Protein AF-A0A9E8Z825-F1 (afdb_monomer_lite)

InterPro domains:
  IPR058149 Photosystem II assembly protein Psb35 [NF047378] (16-60)
  IPR058149 Photosystem II assembly protein Psb35 [PF26623] (5-63)

Secondary structure (DSSP, 8-state):
--HHHHHHHHT-----HHHHHHHHHHHHHHHHHHHHHHHTSPPPTT-TTPPPPTTSPP--SSS---

Structure (mmCIF, N/CA/C/O backbone):
data_AF-A0A9E8Z825-F1
#
_entry.id   AF-A0A9E8Z825-F1
#
loop_
_atom_site.group_PDB
_atom_site.id
_atom_site.type_symbol
_atom_site.label_atom_id
_atom_site.label_alt_id
_atom_site.label_comp_id
_atom_site.label_asym_id
_atom_site.label_entity_id
_atom_site.label_seq_id
_atom_site.pdbx_PDB_ins_code
_atom_site.Cartn_x
_atom_site.Cartn_y
_atom_site.Cartn_z
_atom_site.occupancy
_atom_site.B_iso_or_equiv
_atom_site.auth_seq_id
_atom_site.auth_comp_id
_atom_site.auth_asym_id
_atom_site.auth_atom_id
_atom_site.pdbx_PDB_model_num
ATOM 1 N N . MET A 1 1 ? 27.741 -0.289 -42.809 1.00 56.81 1 MET A N 1
ATOM 2 C CA . MET A 1 1 ? 27.984 0.716 -41.744 1.00 56.81 1 MET A CA 1
ATOM 3 C C . MET A 1 1 ? 26.696 1.260 -41.105 1.00 56.81 1 MET A C 1
ATOM 5 O O . MET A 1 1 ? 26.777 2.011 -40.150 1.00 56.81 1 MET A O 1
ATOM 9 N N . THR A 1 2 ? 25.504 0.854 -41.553 1.00 63.66 2 THR A N 1
ATOM 10 C CA . THR A 1 2 ? 24.203 1.266 -40.984 1.00 63.66 2 THR A CA 1
ATOM 11 C C . THR A 1 2 ? 23.717 0.407 -39.807 1.00 63.66 2 THR A C 1
ATOM 13 O O . THR A 1 2 ? 22.784 0.799 -39.120 1.00 63.66 2 THR A O 1
ATOM 16 N N . SER A 1 3 ? 24.359 -0.737 -3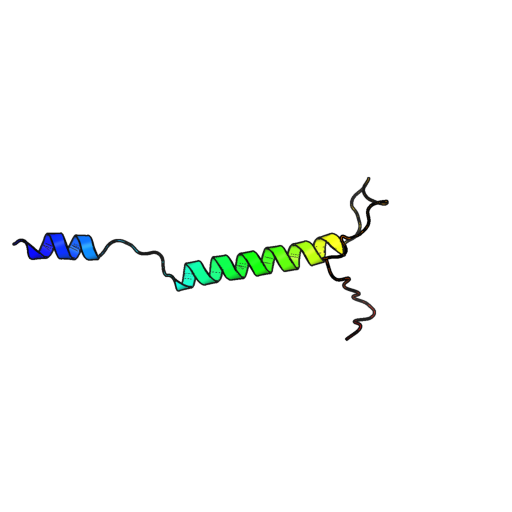9.537 1.00 77.75 3 SER A N 1
ATOM 17 C CA . SER A 1 3 ? 23.939 -1.677 -38.481 1.00 77.75 3 SER A CA 1
ATOM 18 C C . SER A 1 3 ? 24.270 -1.199 -37.063 1.00 77.75 3 SER A C 1
ATOM 20 O O . SER A 1 3 ? 23.487 -1.411 -36.148 1.00 77.75 3 SER A O 1
ATOM 22 N N . LEU A 1 4 ? 25.399 -0.504 -36.881 1.00 80.25 4 LEU A N 1
ATOM 23 C CA . LEU A 1 4 ? 25.899 -0.133 -35.551 1.00 80.25 4 LEU A CA 1
ATOM 24 C C . LEU A 1 4 ? 25.012 0.922 -34.864 1.00 80.25 4 LEU A C 1
ATOM 26 O O . LEU A 1 4 ? 24.777 0.862 -33.664 1.00 80.25 4 LEU A O 1
ATOM 30 N N . VAL A 1 5 ? 24.492 1.881 -35.638 1.00 80.62 5 VAL A N 1
ATOM 31 C CA . VAL A 1 5 ? 23.619 2.951 -35.124 1.00 80.62 5 VAL A CA 1
ATOM 32 C C . VAL A 1 5 ? 22.263 2.389 -34.685 1.00 80.62 5 VAL A C 1
ATOM 34 O O . VAL A 1 5 ? 21.744 2.783 -33.644 1.00 80.62 5 VAL A O 1
ATOM 37 N N . ALA A 1 6 ? 21.712 1.435 -35.441 1.00 81.50 6 ALA A N 1
ATOM 38 C CA . ALA A 1 6 ? 20.467 0.755 -35.086 1.00 81.50 6 ALA A CA 1
ATOM 39 C C . ALA A 1 6 ? 20.631 -0.143 -33.845 1.00 81.50 6 ALA A C 1
ATOM 41 O O . ALA A 1 6 ? 19.749 -0.189 -32.992 1.00 81.50 6 ALA A O 1
ATOM 42 N N . GLU A 1 7 ? 21.778 -0.808 -33.710 1.00 79.88 7 GLU A N 1
ATOM 43 C CA . GLU A 1 7 ? 22.083 -1.673 -32.570 1.00 79.88 7 GLU A CA 1
ATOM 44 C C . GLU A 1 7 ? 22.248 -0.871 -31.273 1.00 79.88 7 GLU A C 1
ATOM 46 O O . GLU A 1 7 ? 21.611 -1.193 -30.273 1.00 79.88 7 GLU A O 1
ATOM 51 N N . VAL A 1 8 ? 22.975 0.250 -31.304 1.00 80.75 8 VAL A N 1
ATOM 52 C CA . VAL A 1 8 ? 23.090 1.164 -30.152 1.00 80.75 8 VAL A CA 1
ATOM 53 C C . VAL A 1 8 ? 21.732 1.750 -29.756 1.00 80.75 8 VAL A C 1
ATOM 55 O O . VAL A 1 8 ? 21.425 1.827 -28.569 1.00 80.75 8 VAL A O 1
ATOM 58 N N . ALA A 1 9 ? 20.882 2.106 -30.725 1.00 77.69 9 ALA A N 1
ATOM 59 C CA . ALA A 1 9 ? 19.528 2.584 -30.443 1.00 77.69 9 ALA A CA 1
ATOM 60 C C . ALA A 1 9 ? 18.640 1.509 -29.781 1.00 77.69 9 ALA A C 1
ATOM 62 O O . ALA A 1 9 ? 17.765 1.841 -28.984 1.00 77.69 9 ALA A O 1
ATOM 63 N N . SER A 1 10 ? 18.882 0.224 -30.069 1.00 78.06 10 SER A N 1
ATOM 64 C CA . SER A 1 10 ? 18.164 -0.902 -29.450 1.00 78.06 10 SER A CA 1
ATOM 65 C C . SER A 1 10 ? 18.626 -1.236 -28.024 1.00 78.06 10 SER A C 1
ATOM 67 O O . SER A 1 10 ? 17.920 -1.936 -27.305 1.00 78.06 10 SER A O 1
ATOM 69 N N . GLN A 1 11 ? 19.781 -0.716 -27.594 1.00 80.44 11 GLN A N 1
ATOM 70 C CA . GLN A 1 11 ? 20.346 -0.893 -26.249 1.00 80.44 11 GLN A CA 1
ATOM 71 C C . GLN A 1 11 ? 19.952 0.245 -25.293 1.00 80.44 11 GLN A C 1
ATOM 73 O O . GLN A 1 11 ? 20.685 0.570 -24.357 1.00 80.44 11 GLN A O 1
ATOM 78 N N . ALA A 1 12 ? 18.803 0.885 -25.530 1.00 78.88 12 ALA A N 1
ATOM 79 C CA . ALA A 1 12 ? 18.300 1.921 -24.642 1.00 78.88 12 ALA A CA 1
ATOM 80 C C . ALA A 1 12 ? 18.170 1.373 -23.203 1.00 78.88 12 ALA A C 1
ATOM 82 O O . ALA A 1 12 ? 17.640 0.272 -23.020 1.00 78.88 12 ALA A O 1
ATOM 83 N N . PRO A 1 13 ? 18.621 2.117 -22.174 1.00 81.81 13 PRO A N 1
ATOM 84 C CA . PRO A 1 13 ? 18.466 1.692 -20.791 1.00 81.81 13 PRO A CA 1
ATOM 85 C C . PRO A 1 13 ? 16.987 1.463 -20.472 1.00 81.81 13 PRO A C 1
ATOM 87 O O . PRO A 1 13 ? 16.179 2.390 -20.519 1.00 81.81 13 PRO A O 1
ATOM 90 N N . HIS A 1 14 ? 16.633 0.225 -20.142 1.00 83.94 14 HIS A N 1
ATOM 91 C CA . HIS A 1 14 ? 15.298 -0.138 -19.684 1.00 83.94 14 HIS A CA 1
ATOM 92 C C . HIS A 1 14 ? 15.296 -0.367 -18.174 1.00 83.94 14 HIS A C 1
ATOM 94 O O . HIS A 1 14 ? 16.180 -1.023 -17.622 1.00 83.94 14 HIS A O 1
ATOM 100 N N . PHE A 1 15 ? 14.298 0.179 -17.484 1.00 90.44 15 PHE A N 1
ATOM 101 C CA . PHE A 1 15 ? 14.116 -0.143 -16.077 1.00 90.44 15 PHE A CA 1
ATOM 102 C C . PHE A 1 15 ? 13.498 -1.547 -15.966 1.00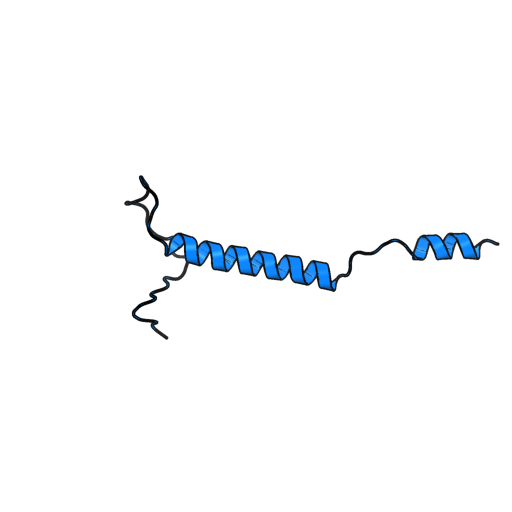 90.44 15 PHE A C 1
ATOM 104 O O . PHE A 1 15 ? 12.512 -1.821 -16.660 1.00 90.44 15 PHE A O 1
ATOM 111 N N . PRO A 1 16 ? 14.055 -2.457 -15.144 1.00 94.38 16 PRO A N 1
ATOM 112 C CA . PRO A 1 16 ? 13.561 -3.826 -15.071 1.00 94.38 16 PRO A CA 1
ATOM 113 C C . PRO A 1 16 ? 12.082 -3.870 -14.672 1.00 94.38 16 PRO A C 1
ATOM 115 O O . PRO A 1 16 ? 11.697 -3.328 -13.637 1.00 94.38 16 PRO A O 1
ATOM 118 N N . ILE A 1 17 ? 11.254 -4.571 -15.453 1.00 94.94 17 ILE A N 1
ATOM 119 C CA . ILE A 1 17 ? 9.812 -4.714 -15.170 1.00 94.94 17 ILE A CA 1
ATOM 120 C C . ILE A 1 17 ? 9.586 -5.317 -13.779 1.00 94.94 17 ILE A C 1
ATOM 122 O O . ILE A 1 17 ? 8.693 -4.887 -13.054 1.00 94.94 17 ILE A O 1
ATOM 126 N N . SER A 1 18 ? 10.425 -6.274 -13.375 1.00 96.38 18 SER A N 1
ATOM 127 C CA . SER A 1 18 ? 10.384 -6.864 -12.036 1.00 96.38 18 SER A CA 1
ATOM 128 C C . SER A 1 18 ? 10.570 -5.821 -10.933 1.00 96.38 18 SER A C 1
ATOM 130 O O . SER A 1 18 ? 9.826 -5.838 -9.957 1.00 96.38 18 SER A O 1
ATOM 132 N N . ALA A 1 19 ? 11.504 -4.881 -11.099 1.00 96.19 19 ALA A N 1
ATOM 133 C CA . ALA A 1 19 ? 11.722 -3.805 -10.139 1.00 96.19 19 AL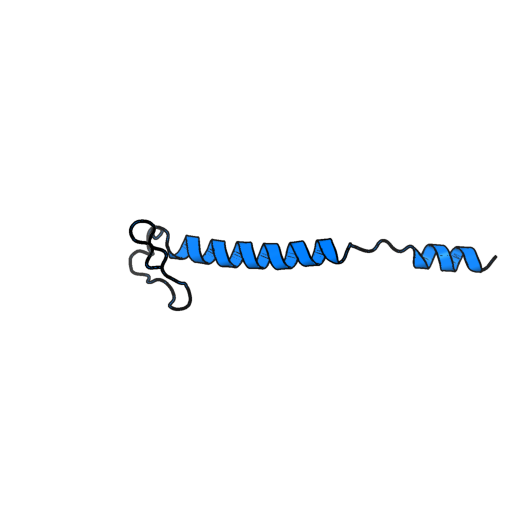A A CA 1
ATOM 134 C C . ALA A 1 19 ? 10.498 -2.879 -10.057 1.00 96.19 19 ALA A C 1
ATOM 136 O O . ALA A 1 19 ? 10.051 -2.557 -8.957 1.00 96.19 19 ALA A O 1
ATOM 137 N N . THR A 1 20 ? 9.897 -2.520 -11.197 1.00 96.56 20 THR A N 1
ATOM 138 C CA . THR A 1 20 ? 8.644 -1.744 -11.229 1.00 96.56 20 THR A CA 1
ATOM 139 C C . THR A 1 20 ? 7.524 -2.454 -10.476 1.00 96.56 20 THR A C 1
ATOM 141 O O . THR A 1 20 ? 6.842 -1.840 -9.658 1.00 96.56 20 THR A O 1
ATOM 144 N N . LEU A 1 21 ? 7.343 -3.753 -10.725 1.00 98.19 21 LEU A N 1
ATOM 145 C CA . LEU A 1 21 ? 6.299 -4.546 -10.080 1.00 98.19 21 LEU A CA 1
ATOM 146 C C . LEU A 1 21 ? 6.496 -4.614 -8.564 1.00 98.19 21 LEU A C 1
ATOM 148 O O . LEU A 1 21 ? 5.541 -4.396 -7.822 1.00 98.19 21 LEU A O 1
ATOM 152 N N . VAL A 1 22 ? 7.725 -4.856 -8.100 1.00 98.19 22 VAL A N 1
ATOM 153 C CA . VAL A 1 22 ? 8.045 -4.879 -6.665 1.00 98.19 22 VAL A CA 1
ATOM 154 C C . VAL A 1 22 ? 7.731 -3.535 -6.012 1.00 98.19 22 VAL A C 1
ATOM 156 O O . VAL A 1 22 ? 7.133 -3.516 -4.939 1.00 98.19 22 VAL A O 1
ATOM 159 N N . LEU A 1 23 ? 8.076 -2.416 -6.655 1.00 98.25 23 LEU A N 1
ATOM 160 C CA . LEU A 1 23 ? 7.783 -1.084 -6.122 1.00 98.25 23 LEU A CA 1
ATOM 161 C C . LEU A 1 23 ? 6.278 -0.829 -6.002 1.00 98.25 23 LEU A C 1
ATOM 163 O O . LEU A 1 23 ? 5.828 -0.349 -4.966 1.00 98.25 23 LEU A O 1
ATOM 167 N N . ILE A 1 24 ? 5.495 -1.181 -7.024 1.00 98.56 24 ILE A N 1
ATOM 168 C CA . ILE A 1 24 ? 4.039 -0.982 -7.013 1.00 98.56 24 ILE A CA 1
ATOM 169 C C . ILE A 1 24 ? 3.386 -1.853 -5.937 1.00 98.56 24 ILE A C 1
ATOM 171 O O . ILE A 1 24 ? 2.644 -1.346 -5.097 1.00 98.56 24 ILE A O 1
ATOM 175 N N . VAL A 1 25 ? 3.679 -3.155 -5.931 1.00 98.56 25 VAL A N 1
ATOM 176 C CA . VAL A 1 25 ? 3.089 -4.095 -4.968 1.00 98.56 25 VAL A CA 1
ATOM 177 C C . VAL A 1 25 ? 3.522 -3.748 -3.544 1.00 98.56 25 VAL A C 1
ATOM 179 O O . VAL A 1 25 ? 2.688 -3.712 -2.641 1.00 98.56 25 VAL A O 1
ATOM 182 N N . GLY A 1 26 ? 4.803 -3.430 -3.344 1.00 98.44 26 GLY A N 1
ATOM 183 C CA . GLY A 1 26 ? 5.342 -3.019 -2.052 1.00 98.44 26 GLY A CA 1
ATOM 184 C C . GLY A 1 26 ? 4.716 -1.724 -1.539 1.00 98.44 26 GLY A C 1
ATOM 185 O O . GLY A 1 26 ? 4.358 -1.644 -0.368 1.00 98.44 26 GLY A O 1
ATOM 186 N N . PHE A 1 27 ? 4.512 -0.731 -2.407 1.00 98.44 27 PHE A N 1
ATOM 187 C CA . PHE A 1 27 ? 3.843 0.516 -2.040 1.00 98.44 27 PHE A CA 1
ATOM 188 C C . PHE A 1 27 ? 2.375 0.294 -1.654 1.00 98.44 27 PHE A C 1
ATOM 190 O O . PHE A 1 27 ? 1.923 0.819 -0.634 1.00 98.44 27 PHE A O 1
ATOM 197 N N . ILE A 1 28 ? 1.638 -0.520 -2.417 1.00 98.62 28 ILE A N 1
ATOM 198 C CA . ILE A 1 28 ? 0.250 -0.879 -2.089 1.00 98.62 28 ILE A CA 1
ATOM 199 C C . ILE A 1 28 ? 0.194 -1.593 -0.735 1.00 98.62 28 ILE A C 1
ATOM 201 O O . ILE A 1 28 ? -0.615 -1.229 0.117 1.00 98.62 28 ILE A O 1
ATOM 205 N N . ALA A 1 29 ? 1.078 -2.564 -0.500 1.00 98.19 29 ALA A N 1
ATOM 206 C CA . ALA A 1 29 ? 1.147 -3.271 0.774 1.00 98.19 29 ALA A CA 1
ATOM 207 C C . ALA A 1 29 ? 1.469 -2.316 1.935 1.00 98.19 29 ALA A C 1
ATOM 209 O O . ALA A 1 29 ? 0.772 -2.319 2.948 1.00 98.19 29 ALA A O 1
ATOM 210 N N . ALA A 1 30 ? 2.478 -1.456 1.774 1.00 98.00 30 ALA A N 1
ATOM 211 C CA . ALA A 1 30 ? 2.909 -0.519 2.806 1.00 98.00 30 ALA A CA 1
ATOM 212 C C . ALA A 1 30 ? 1.824 0.508 3.156 1.00 98.00 30 ALA A C 1
ATOM 214 O O . ALA A 1 30 ? 1.574 0.757 4.333 1.00 98.00 30 ALA A O 1
ATOM 215 N N . THR A 1 31 ? 1.155 1.080 2.153 1.00 97.50 31 THR A N 1
ATOM 216 C CA . THR A 1 31 ? 0.062 2.039 2.375 1.00 97.50 31 THR A CA 1
ATOM 217 C C . THR A 1 31 ? -1.152 1.367 3.002 1.00 97.50 31 THR A C 1
ATOM 219 O O . THR A 1 31 ? -1.691 1.891 3.970 1.00 97.50 31 THR A O 1
ATOM 222 N N . THR A 1 32 ? -1.527 0.173 2.539 1.00 96.75 32 THR A N 1
ATOM 223 C CA . THR A 1 32 ? -2.659 -0.577 3.101 1.00 96.75 32 THR A CA 1
ATOM 224 C C . THR A 1 32 ? -2.413 -0.935 4.568 1.00 96.75 32 THR A C 1
ATOM 226 O O . THR A 1 32 ? -3.218 -0.594 5.433 1.00 96.75 32 THR A O 1
ATOM 229 N N . ILE A 1 33 ? -1.278 -1.570 4.876 1.00 96.00 33 ILE A N 1
ATOM 230 C CA . ILE A 1 33 ? -0.938 -1.983 6.246 1.00 96.00 33 ILE A CA 1
ATOM 231 C C . ILE A 1 33 ? -0.732 -0.758 7.143 1.00 96.00 33 ILE A C 1
ATOM 233 O O . ILE A 1 33 ? -1.232 -0.728 8.266 1.00 96.00 33 ILE A O 1
ATOM 237 N N . GLY A 1 34 ? -0.043 0.273 6.648 1.00 96.00 34 GLY A N 1
ATOM 238 C CA . GLY A 1 34 ? 0.185 1.515 7.383 1.00 96.00 34 GLY A CA 1
ATOM 239 C C . GLY A 1 34 ? -1.117 2.230 7.745 1.00 96.00 34 GLY A C 1
ATOM 240 O O . GLY A 1 34 ? -1.277 2.660 8.886 1.00 96.00 34 GLY A O 1
ATOM 241 N N . SER A 1 35 ? -2.077 2.302 6.818 1.00 95.44 35 SER A N 1
ATOM 242 C CA . SER A 1 35 ? -3.403 2.856 7.098 1.00 95.44 35 SER A CA 1
ATOM 243 C C . SER A 1 35 ? -4.146 2.041 8.152 1.00 95.44 35 SER A C 1
ATOM 245 O O . SER A 1 35 ? -4.668 2.628 9.098 1.00 95.44 35 SER A O 1
ATOM 247 N N . ILE A 1 36 ? -4.153 0.707 8.043 1.00 95.19 36 ILE A N 1
ATOM 248 C CA . ILE A 1 36 ? -4.787 -0.163 9.047 1.00 95.19 36 ILE A CA 1
ATOM 249 C C . ILE A 1 36 ? -4.175 0.081 10.430 1.00 95.19 36 ILE A C 1
ATOM 251 O O . ILE A 1 36 ? -4.909 0.303 11.393 1.00 95.19 36 ILE A O 1
ATOM 255 N N . ALA A 1 37 ? -2.846 0.105 10.526 1.00 93.38 37 ALA A N 1
ATOM 256 C CA . ALA A 1 37 ? -2.143 0.342 11.782 1.00 93.38 37 ALA A CA 1
ATOM 257 C C . ALA A 1 37 ? -2.443 1.733 12.365 1.00 93.38 37 ALA A C 1
ATOM 259 O O . ALA A 1 37 ? -2.703 1.856 13.558 1.00 93.38 37 ALA A O 1
ATOM 260 N N . TRP A 1 38 ? -2.452 2.779 11.534 1.00 93.19 38 TRP A N 1
ATOM 261 C CA . TRP A 1 38 ? -2.716 4.146 11.983 1.00 93.19 38 TRP A CA 1
ATOM 262 C C . TRP A 1 38 ? -4.128 4.305 12.555 1.00 93.19 38 TRP A C 1
ATOM 264 O O . TRP A 1 38 ? -4.299 4.850 13.644 1.00 93.19 38 TRP A O 1
ATOM 274 N N . TYR A 1 39 ? -5.138 3.772 11.871 1.00 92.69 39 TYR A N 1
ATOM 275 C CA . TYR A 1 39 ? -6.532 3.870 12.305 1.00 92.69 39 TYR A CA 1
ATOM 276 C C . TYR A 1 39 ? -6.882 2.998 13.521 1.00 92.69 39 TYR A C 1
ATOM 278 O O . TYR A 1 39 ? -7.865 3.291 14.200 1.00 92.69 39 TYR A O 1
ATOM 286 N N . ASN A 1 40 ? -6.092 1.956 13.799 1.00 92.12 40 ASN A N 1
ATOM 287 C CA . ASN A 1 40 ? -6.181 1.153 15.025 1.00 92.12 40 ASN A CA 1
ATOM 288 C C . ASN A 1 40 ? -5.257 1.668 16.147 1.00 92.12 40 ASN A C 1
ATOM 290 O O . ASN A 1 40 ? -5.238 1.111 17.242 1.00 92.12 40 ASN A O 1
ATOM 294 N N . SER A 1 41 ? -4.482 2.729 15.901 1.00 90.44 41 SER A N 1
ATOM 295 C CA . SER A 1 41 ? -3.616 3.337 16.914 1.00 90.44 41 SER A CA 1
ATOM 296 C C . SER A 1 41 ? -4.379 4.307 17.825 1.00 90.44 41 SER A C 1
ATOM 298 O O . SER A 1 41 ? -5.522 4.691 17.561 1.00 90.44 41 SER A O 1
ATOM 300 N N . LYS A 1 42 ? -3.735 4.733 18.920 1.00 89.50 42 LYS A N 1
ATOM 301 C CA . LYS A 1 42 ? -4.284 5.778 19.793 1.00 89.50 42 LYS A CA 1
ATOM 302 C C . LYS A 1 42 ? -4.491 7.069 18.999 1.00 89.50 42 LYS A C 1
ATOM 304 O O . LYS A 1 42 ? -3.595 7.511 18.281 1.00 89.50 42 LYS A O 1
ATOM 309 N N . ARG A 1 43 ? -5.658 7.692 19.174 1.00 91.31 43 ARG A N 1
ATOM 310 C CA . ARG A 1 43 ? -6.011 8.946 18.497 1.00 91.31 43 ARG A CA 1
ATOM 311 C C . ARG A 1 43 ? -5.041 10.067 18.901 1.00 91.31 43 ARG A C 1
ATOM 313 O O . ARG A 1 43 ? -4.685 10.150 20.080 1.00 91.31 43 ARG A O 1
ATOM 320 N N . PRO A 1 44 ? -4.610 10.923 17.956 1.00 90.50 44 PRO A N 1
ATOM 321 C CA . PRO A 1 44 ? -3.854 12.118 18.301 1.00 90.50 44 PRO A CA 1
ATOM 322 C C . PRO A 1 44 ? -4.758 13.134 19.025 1.00 90.50 44 PRO A C 1
ATOM 324 O O . PRO A 1 44 ? -5.983 13.046 18.916 1.00 90.50 44 PRO A O 1
ATOM 327 N N . PRO A 1 45 ? -4.174 14.121 19.725 1.00 93.62 45 PRO A N 1
ATOM 328 C CA . PRO A 1 45 ? -4.947 15.154 20.409 1.00 93.62 45 PRO A CA 1
ATOM 329 C C . PRO A 1 45 ? -5.906 15.906 19.472 1.00 93.62 45 PRO A C 1
ATOM 331 O O . PRO A 1 45 ? -5.515 16.309 18.374 1.00 93.62 45 PRO A O 1
ATOM 334 N N . GLY A 1 46 ? -7.147 16.123 19.910 1.00 92.81 46 GLY A N 1
ATOM 335 C CA . GLY A 1 46 ? -8.208 16.789 19.141 1.00 92.81 46 GLY A CA 1
ATOM 336 C C . GLY A 1 46 ? -8.969 15.876 18.167 1.00 92.81 46 GLY A C 1
ATOM 337 O O . GLY A 1 46 ? -9.771 16.364 17.368 1.00 92.81 46 GLY A O 1
ATOM 338 N N . TRP A 1 47 ? -8.690 14.570 18.182 1.00 92.19 47 TRP A N 1
ATOM 339 C CA . TRP A 1 47 ? -9.344 13.534 17.367 1.00 92.19 47 TRP A CA 1
ATOM 340 C C . TRP A 1 47 ? -9.992 12.438 18.224 1.00 92.19 47 TRP A C 1
ATOM 342 O O . TRP A 1 47 ? -10.299 11.356 17.723 1.00 92.19 47 TRP A O 1
ATOM 352 N N . GLU A 1 48 ? -10.202 12.706 19.509 1.00 89.19 48 GLU A N 1
ATOM 353 C CA . GLU A 1 48 ? -10.767 11.766 20.475 1.00 89.19 48 GLU A CA 1
ATOM 354 C C . GLU A 1 48 ? -12.193 11.347 20.093 1.00 89.19 48 GLU A C 1
ATOM 356 O O . GLU A 1 48 ? -12.528 10.172 20.196 1.00 89.19 48 GLU A O 1
ATOM 361 N N . ASP A 1 49 ? -12.987 12.275 19.549 1.00 90.88 49 ASP A N 1
ATOM 362 C CA . ASP A 1 49 ? -14.374 12.032 19.123 1.00 90.88 49 ASP A CA 1
ATOM 363 C C . ASP A 1 49 ? -14.486 11.458 17.696 1.00 90.88 49 ASP A C 1
ATOM 365 O O . ASP A 1 49 ? -15.576 11.389 17.122 1.00 90.88 49 ASP A O 1
ATOM 369 N N . LYS A 1 50 ? -13.362 11.115 17.050 1.00 89.94 50 LYS A N 1
ATOM 370 C CA . LYS A 1 50 ? -13.364 10.568 15.687 1.00 89.94 50 LYS A CA 1
ATOM 371 C C . LYS A 1 50 ? -13.340 9.052 15.713 1.00 89.94 50 LYS A C 1
ATOM 373 O O . LYS A 1 50 ? -12.443 8.442 16.285 1.00 89.94 50 LYS A O 1
ATOM 378 N N . GLU A 1 51 ? -14.268 8.450 14.980 1.00 90.31 51 GLU A N 1
ATOM 379 C CA . GLU A 1 51 ? -14.339 7.002 14.808 1.00 90.31 51 GLU A CA 1
ATOM 380 C C . GLU A 1 51 ? -13.397 6.498 13.706 1.00 90.31 51 GLU A C 1
ATOM 382 O O . GLU A 1 51 ? -12.771 7.263 12.959 1.00 90.31 51 GLU A O 1
ATOM 387 N N . ARG A 1 52 ? -13.179 5.179 13.676 1.00 92.06 52 ARG A N 1
ATOM 388 C CA . ARG A 1 52 ? -12.408 4.510 12.622 1.00 92.06 52 ARG A CA 1
ATOM 389 C C . ARG A 1 52 ? -13.336 4.377 11.406 1.00 92.06 52 ARG A C 1
ATOM 391 O O . ARG A 1 52 ? -14.491 4.024 11.603 1.00 92.06 52 ARG A O 1
ATOM 398 N N . PRO A 1 53 ? -12.868 4.615 10.171 1.00 93.38 53 PR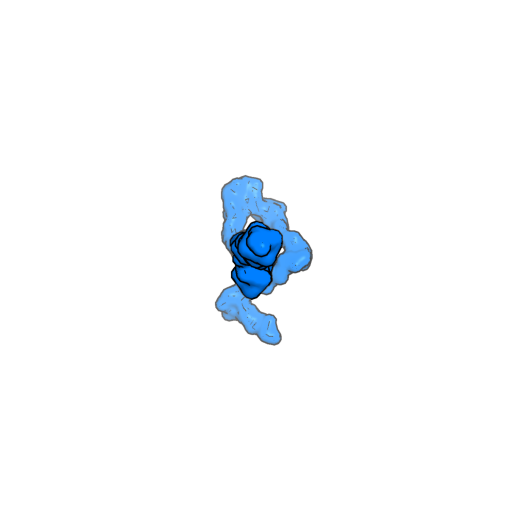O A N 1
ATOM 399 C CA . PRO A 1 53 ? -13.683 4.354 8.988 1.00 93.38 53 PRO A CA 1
ATOM 400 C C . PRO A 1 53 ? -14.083 2.874 8.882 1.00 93.38 53 PRO A C 1
ATOM 402 O O . PRO A 1 53 ? -13.246 1.997 9.108 1.00 93.38 53 PRO A O 1
ATOM 405 N N . ASP A 1 54 ? -15.312 2.593 8.443 1.00 93.50 54 ASP A N 1
ATOM 406 C CA . ASP A 1 54 ? -15.864 1.226 8.357 1.00 93.50 54 ASP A CA 1
ATOM 407 C C . ASP A 1 54 ? -15.054 0.278 7.461 1.00 93.50 54 ASP A C 1
ATOM 409 O O . ASP A 1 54 ? -14.996 -0.924 7.706 1.00 93.50 54 ASP A O 1
ATOM 413 N N . ILE A 1 55 ? -14.392 0.818 6.433 1.00 92.75 55 ILE A N 1
ATOM 414 C CA . ILE A 1 55 ? -13.561 0.049 5.493 1.00 92.75 55 ILE A CA 1
ATOM 415 C C . ILE A 1 55 ? -12.274 -0.499 6.128 1.00 92.75 55 ILE A C 1
ATOM 417 O O . ILE A 1 55 ? -11.662 -1.422 5.593 1.00 92.75 55 ILE A O 1
ATOM 421 N N . VAL A 1 56 ? -11.829 0.075 7.247 1.00 93.31 56 VAL A N 1
ATOM 422 C CA . VAL A 1 56 ? -10.586 -0.339 7.898 1.00 93.31 56 VAL A CA 1
ATOM 423 C C . VAL A 1 56 ? -10.912 -1.416 8.923 1.00 93.31 56 VAL A C 1
ATOM 425 O O . VAL A 1 56 ? -11.646 -1.110 9.849 1.00 93.31 56 VAL A O 1
ATOM 428 N N . PRO A 1 57 ? -10.378 -2.641 8.836 1.00 91.25 57 PRO A N 1
ATOM 429 C CA . PRO A 1 57 ? -10.649 -3.663 9.839 1.00 91.25 57 PRO A CA 1
ATOM 430 C C . PRO A 1 57 ? -10.113 -3.256 11.216 1.00 91.25 57 PRO A C 1
ATOM 432 O O . PRO A 1 57 ? -9.089 -2.577 11.332 1.00 91.25 57 PRO A O 1
ATOM 435 N N . GLU A 1 58 ? -10.811 -3.692 12.262 1.00 90.50 58 GLU A N 1
ATOM 436 C CA . GLU A 1 58 ? -10.314 -3.596 13.631 1.00 90.50 58 GLU A CA 1
ATOM 437 C C . GLU A 1 58 ? -9.274 -4.679 13.887 1.00 90.50 58 GLU A C 1
ATOM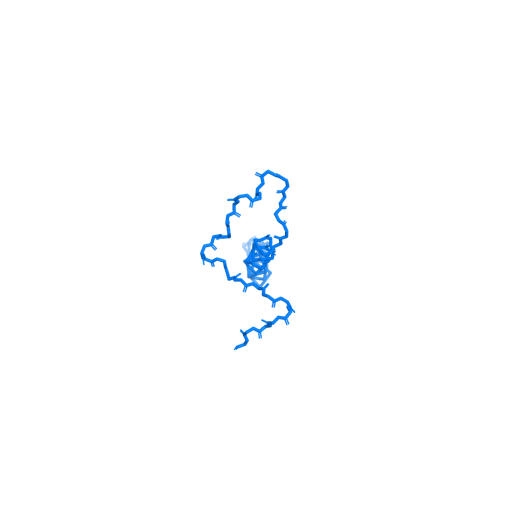 439 O O . GLU A 1 58 ? -9.471 -5.836 13.516 1.00 90.50 58 GLU A O 1
ATOM 444 N N . VAL A 1 59 ? -8.165 -4.295 14.507 1.00 88.31 59 VAL A N 1
ATOM 445 C CA . VAL A 1 59 ? -7.080 -5.209 14.851 1.00 88.31 59 VAL A CA 1
ATOM 446 C C . VAL A 1 59 ? -6.919 -5.196 16.362 1.00 88.31 59 VAL A C 1
ATOM 448 O O . VAL A 1 59 ? -6.348 -4.262 16.918 1.00 88.31 59 VAL A O 1
ATOM 451 N N . ASP A 1 60 ? -7.431 -6.238 17.014 1.00 79.44 60 ASP A N 1
ATOM 452 C CA . ASP A 1 60 ? -7.266 -6.452 18.449 1.00 79.44 60 ASP A CA 1
ATOM 453 C C . ASP A 1 60 ? -6.045 -7.349 18.699 1.00 79.44 60 ASP A C 1
ATOM 455 O O . ASP A 1 60 ? -5.988 -8.502 18.264 1.00 79.44 60 ASP A O 1
ATOM 459 N N . SER A 1 61 ? -5.036 -6.795 19.368 1.00 70.06 61 SER A N 1
ATOM 460 C CA . SER A 1 61 ? -3.802 -7.502 19.717 1.00 70.06 61 SER A CA 1
ATOM 461 C C . SER A 1 61 ? -3.945 -8.429 20.928 1.00 70.06 61 SER A C 1
ATOM 463 O O . SER A 1 61 ? -3.090 -9.294 21.113 1.00 70.06 61 SER A O 1
ATOM 465 N N . GLU A 1 62 ? -4.991 -8.270 21.746 1.00 70.25 62 GLU A N 1
ATOM 466 C CA . GLU A 1 62 ? -5.208 -9.085 22.951 1.00 70.25 62 GLU A CA 1
ATOM 467 C C . GLU A 1 62 ? -6.158 -10.258 22.701 1.00 70.25 62 GLU A C 1
ATOM 469 O O . GLU A 1 62 ? -6.035 -11.304 23.341 1.00 70.25 62 GLU A O 1
ATOM 474 N N . ASN A 1 63 ? -7.072 -10.122 21.740 1.00 61.16 63 ASN A N 1
ATOM 475 C CA . ASN A 1 63 ? -7.985 -11.191 21.361 1.00 61.16 63 ASN A CA 1
ATOM 476 C C . ASN A 1 63 ? -8.115 -11.277 19.835 1.00 61.16 63 ASN A C 1
ATOM 478 O O . ASN A 1 63 ? -9.092 -10.777 19.270 1.00 61.16 63 ASN A O 1
AT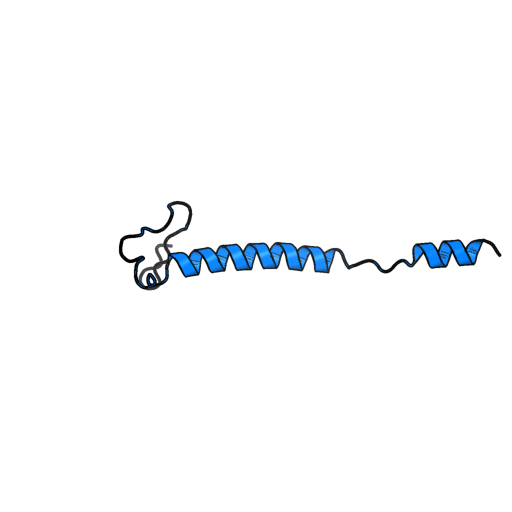OM 482 N N . PRO A 1 64 ? -7.137 -11.899 19.147 1.00 57.34 64 PRO A N 1
ATOM 483 C CA . PRO A 1 64 ? -7.235 -12.130 17.717 1.00 57.34 64 PRO A CA 1
ATOM 484 C C . PRO A 1 64 ? -8.425 -13.059 17.468 1.00 57.34 64 PRO A C 1
ATOM 486 O O . PRO A 1 64 ? -8.331 -14.276 17.628 1.00 57.34 64 PRO A O 1
ATOM 489 N N . LYS A 1 65 ? -9.572 -12.473 17.111 1.00 58.50 65 LYS A N 1
ATOM 490 C CA . LYS A 1 65 ? -10.735 -13.211 16.622 1.00 58.50 65 LYS A CA 1
ATOM 491 C C . LYS A 1 65 ? -10.373 -13.747 15.241 1.00 58.50 65 LYS A C 1
ATOM 493 O O . LYS A 1 65 ? -10.573 -13.068 14.237 1.00 58.50 65 LYS A O 1
ATOM 498 N N . VAL A 1 66 ? -9.730 -14.913 15.245 1.00 54.66 66 VAL A N 1
ATOM 499 C CA . VAL A 1 66 ? -9.521 -15.762 14.068 1.00 54.66 66 VAL A CA 1
ATOM 500 C C . VAL A 1 66 ? -10.850 -16.272 13.532 1.00 54.66 66 VAL A C 1
ATOM 502 O O . VAL A 1 66 ? -11.744 -16.579 14.355 1.00 54.66 66 VAL A O 1
#

pLDDT: mean 87.42, std 11.55, range [54.66, 98.62]

Radius of gyration: 23.52 Å; chains: 1; bounding box: 44×33×65 Å

Foldseek 3Di:
DVVVVVVVVVPPDDDDPVVVVCVVVVVVVCVLVVLLDVLQDDDDPPCNVPHRDPPRDHDDPVDPPD

Sequence (66 aa):
MTSLVAEVASQAPHFPISATLVLIVGFIAATTIGSIAWYNSKRPPGWEDKERPDIVPEVDSENPKV

Organism: NCBI:txid2016057